Protein AF-A0A9D9VMY1-F1 (afdb_monomer_lite)

pLDDT: mean 91.92, std 9.52, range [44.12, 98.5]

Secondary structure (DSSP, 8-state):
---SS-SSB--TT-SS-B--HHHHHHHHHHHHHHHHHHHHHHHHH---HHHHHHHHHHHHHHHIIIII-GGG-HHHHHHTT-

Foldseek 3Di:
DDDPEDEACDDPVDPDGDDDPQLVVLLVVVLVVQCVVQVCCCVVVVDNPSVVVSVVLVVVLVCCVPPPHVCPRPSSVVSVVD

Sequence (82 aa):
MITLFPFGEKHKDYSVRVLNEREVRSSAGVLFVLAFISFMYAFLIGDFFLTKIFVTFFLLDFTIRLFINYRFSPSIVIGRFI

Radius of gyration: 15.6 Å; chains: 1; bounding box: 40×28×45 Å

Structure (mmCIF, N/CA/C/O backbone):
data_AF-A0A9D9VMY1-F1
#
_entry.id   AF-A0A9D9VMY1-F1
#
loop_
_atom_site.group_PDB
_atom_site.id
_atom_site.type_symbol
_atom_site.label_atom_id
_atom_site.label_alt_id
_atom_site.label_comp_id
_atom_site.label_asym_id
_atom_site.label_entity_id
_atom_site.label_seq_id
_atom_site.pdbx_PDB_ins_code
_atom_site.Cartn_x
_atom_site.Cartn_y
_atom_site.Cartn_z
_atom_site.occupancy
_atom_site.B_iso_or_equiv
_atom_site.auth_seq_id
_atom_site.auth_comp_id
_atom_site.auth_asym_id
_atom_site.auth_atom_id
_atom_site.pdbx_PDB_model_num
ATOM 1 N N . MET A 1 1 ? -11.678 -14.138 24.073 1.00 44.12 1 MET A N 1
ATOM 2 C CA . MET A 1 1 ? -10.394 -13.978 23.354 1.00 44.12 1 MET A CA 1
ATOM 3 C C . MET A 1 1 ? -10.093 -12.483 23.276 1.00 44.12 1 MET A C 1
ATOM 5 O O . MET A 1 1 ? -10.920 -11.756 22.741 1.00 44.12 1 MET A O 1
ATOM 9 N N . ILE A 1 2 ? -9.007 -11.996 23.886 1.00 49.38 2 ILE A N 1
ATOM 10 C CA . ILE A 1 2 ? -8.632 -10.572 23.818 1.00 49.38 2 ILE A CA 1
ATOM 11 C C . ILE A 1 2 ? -7.958 -10.337 22.463 1.00 49.38 2 ILE A C 1
ATOM 13 O O . ILE A 1 2 ? -6.864 -10.837 22.222 1.00 49.38 2 ILE A O 1
ATOM 17 N N . THR A 1 3 ? -8.614 -9.608 21.561 1.00 64.19 3 THR A N 1
ATOM 18 C CA . THR A 1 3 ? -7.986 -9.154 20.314 1.00 64.19 3 THR A CA 1
ATOM 19 C C . THR A 1 3 ? -7.167 -7.904 20.620 1.00 64.19 3 THR A C 1
ATOM 21 O O . THR A 1 3 ? -7.747 -6.828 20.764 1.00 64.19 3 THR A O 1
ATOM 24 N N . LEU A 1 4 ? -5.843 -8.041 20.737 1.00 67.06 4 LEU A N 1
ATOM 25 C CA . LEU A 1 4 ? -4.917 -6.915 20.942 1.00 67.06 4 LEU A CA 1
ATOM 26 C C . LEU A 1 4 ? -5.002 -5.881 19.806 1.00 67.06 4 LEU A C 1
ATOM 28 O O . LEU A 1 4 ? -4.882 -4.686 20.056 1.00 67.06 4 LEU A O 1
ATOM 32 N N . PHE A 1 5 ? -5.312 -6.332 18.586 1.00 72.62 5 PHE A N 1
ATOM 33 C CA . PHE A 1 5 ? -5.520 -5.471 17.429 1.00 72.62 5 PHE A CA 1
ATOM 34 C C . PHE A 1 5 ? -6.841 -5.783 16.717 1.00 72.62 5 PHE A C 1
ATOM 36 O O . PHE A 1 5 ? -6.943 -6.755 15.968 1.00 72.62 5 PHE A O 1
ATOM 43 N N . PRO A 1 6 ? -7.895 -4.992 16.961 1.00 79.00 6 PRO A N 1
ATOM 44 C CA . PRO A 1 6 ? -9.165 -5.173 16.281 1.00 79.00 6 PRO A CA 1
ATOM 45 C C . PRO A 1 6 ? -9.099 -4.708 14.816 1.00 79.00 6 PRO A C 1
ATOM 47 O O . PRO A 1 6 ? -8.689 -3.580 14.543 1.00 79.00 6 PRO A O 1
ATOM 50 N N . PHE A 1 7 ? -9.549 -5.553 13.880 1.00 83.50 7 PHE A N 1
ATOM 51 C CA . PHE A 1 7 ? -9.753 -5.154 12.484 1.00 83.50 7 PHE A CA 1
ATOM 52 C C . PHE A 1 7 ? -11.056 -4.350 12.354 1.00 83.50 7 PHE A C 1
ATOM 54 O O . PHE A 1 7 ? -12.112 -4.805 12.801 1.00 83.50 7 PHE A O 1
ATOM 61 N N . GLY A 1 8 ? -10.972 -3.154 11.769 1.00 86.38 8 GLY A N 1
ATOM 62 C CA . GLY A 1 8 ? -12.092 -2.219 11.639 1.00 86.38 8 GLY A CA 1
ATOM 63 C C . GLY A 1 8 ? -12.360 -1.337 12.865 1.00 86.38 8 GLY A C 1
ATOM 64 O O . GLY A 1 8 ? -11.878 -1.578 13.973 1.00 86.38 8 GLY A O 1
ATOM 65 N N . GLU A 1 9 ? -13.164 -0.302 12.654 1.00 87.81 9 GLU A N 1
ATOM 66 C CA . GLU A 1 9 ? -13.602 0.675 13.647 1.00 87.81 9 GLU A CA 1
ATOM 67 C C . GLU A 1 9 ? -15.024 0.395 14.131 1.00 87.81 9 GLU A C 1
ATOM 69 O O . GLU A 1 9 ? -15.883 -0.062 13.377 1.00 87.81 9 GLU A O 1
ATOM 74 N N . LYS A 1 10 ? -15.294 0.688 15.408 1.00 90.62 10 LYS A N 1
ATOM 75 C CA . LYS A 1 10 ? -16.671 0.700 15.910 1.00 90.62 10 LYS A CA 1
ATOM 76 C C . LYS A 1 10 ? -17.345 1.988 15.457 1.00 90.62 10 LYS A C 1
ATOM 78 O O . LYS A 1 10 ? -16.861 3.073 15.764 1.00 90.62 10 LYS A O 1
ATOM 83 N N . HIS A 1 11 ? -18.487 1.849 14.805 1.00 90.00 11 HIS A N 1
ATOM 84 C CA . HIS A 1 11 ? -19.338 2.959 14.413 1.00 90.00 11 HIS A CA 1
ATOM 85 C C . HIS A 1 11 ? -20.707 2.784 15.070 1.00 90.00 11 HIS A C 1
ATOM 87 O O . HIS A 1 11 ? -21.162 1.657 15.241 1.00 90.00 11 HIS A O 1
ATOM 93 N N . LYS A 1 12 ? -21.349 3.881 15.479 1.00 91.69 12 LYS A N 1
ATOM 94 C CA . LYS A 1 12 ? -22.591 3.829 16.274 1.00 91.69 12 LYS A CA 1
ATOM 95 C C . LYS A 1 12 ? -23.736 3.130 15.535 1.00 91.69 12 LYS A C 1
ATOM 97 O O . LYS A 1 12 ? -24.513 2.420 16.159 1.00 91.69 12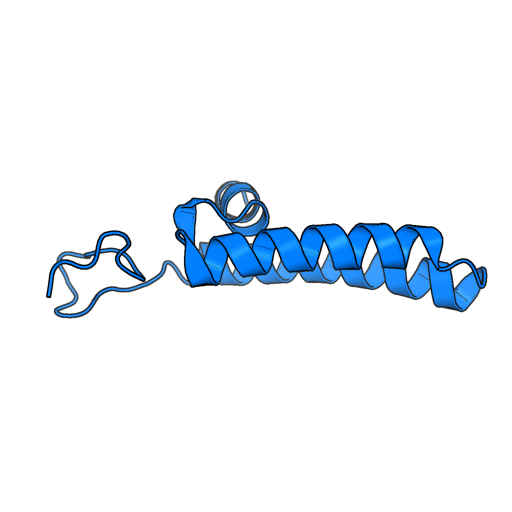 LYS A O 1
ATOM 102 N N . ASP A 1 13 ? -23.767 3.290 14.216 1.00 93.44 13 ASP A N 1
ATOM 103 C CA . ASP A 1 13 ? -24.841 2.776 13.357 1.00 93.44 13 ASP A CA 1
ATOM 104 C C . ASP A 1 13 ? -24.648 1.315 12.927 1.00 93.44 13 ASP A C 1
ATOM 106 O O . ASP A 1 13 ? -25.518 0.743 12.275 1.00 93.44 13 ASP A O 1
ATOM 110 N N . TYR A 1 14 ? -23.516 0.695 13.276 1.00 91.19 14 TYR A N 1
ATOM 111 C CA . TYR A 1 14 ? -23.187 -0.658 12.836 1.00 91.19 14 TYR A CA 1
ATOM 112 C C . TYR A 1 14 ? -22.880 -1.560 14.032 1.00 91.19 14 TYR A C 1
ATOM 114 O O . TYR A 1 14 ? -22.057 -1.250 14.891 1.00 91.19 14 TYR A O 1
ATOM 122 N N . SER A 1 15 ? -23.523 -2.728 14.065 1.00 92.50 15 SER A N 1
ATOM 123 C CA . SER A 1 15 ? -23.272 -3.766 15.076 1.00 92.50 15 SER A CA 1
ATOM 124 C C . SER A 1 15 ? -21.919 -4.462 14.888 1.00 92.50 15 SER A C 1
ATOM 126 O O . SER A 1 15 ? -21.398 -5.084 15.817 1.00 92.50 15 SER A O 1
ATOM 128 N N . VAL A 1 16 ? -21.333 -4.336 13.695 1.00 92.19 16 VAL A N 1
ATOM 129 C CA . VAL A 1 16 ? -20.030 -4.885 13.317 1.00 92.19 16 VAL A CA 1
ATOM 130 C C . VAL A 1 16 ? -18.994 -3.774 13.169 1.00 92.19 16 VAL A C 1
ATOM 132 O O . VAL A 1 16 ? -19.326 -2.602 12.992 1.00 92.19 16 VAL A O 1
ATOM 135 N N . ARG A 1 17 ? -17.713 -4.141 13.232 1.00 89.88 17 ARG A N 1
ATOM 136 C CA . ARG A 1 17 ? -16.631 -3.198 12.938 1.00 89.88 17 ARG A CA 1
ATOM 137 C C . ARG A 1 17 ? -16.574 -2.933 11.438 1.00 89.88 17 ARG A C 1
ATOM 139 O O . ARG A 1 17 ? -16.623 -3.872 10.649 1.00 89.88 17 ARG A O 1
ATOM 146 N N . VAL A 1 18 ? -16.442 -1.667 11.071 1.00 91.88 18 VAL A N 1
ATOM 147 C CA . VAL A 1 18 ? -16.467 -1.196 9.684 1.00 91.88 18 VAL A CA 1
ATOM 148 C C . VAL A 1 18 ? -15.193 -0.434 9.346 1.00 91.88 18 VAL A C 1
ATOM 150 O O . VAL A 1 18 ? -14.486 0.049 10.227 1.00 91.88 18 VAL A O 1
ATOM 153 N N . LEU A 1 19 ? -14.886 -0.342 8.057 1.00 90.94 19 LEU A N 1
ATOM 154 C CA . LEU A 1 19 ? -13.796 0.476 7.538 1.00 90.94 19 LEU A CA 1
ATOM 155 C C . LEU A 1 19 ? -14.383 1.665 6.788 1.00 90.94 19 LEU A C 1
ATOM 157 O O . LEU A 1 19 ? -15.426 1.541 6.146 1.00 90.94 19 LEU A O 1
ATOM 161 N N . ASN A 1 20 ? -13.692 2.800 6.828 1.00 91.69 20 ASN A N 1
ATOM 162 C CA . ASN A 1 20 ? -14.039 3.925 5.975 1.00 91.69 20 ASN A CA 1
ATOM 163 C C . ASN A 1 20 ? -13.663 3.599 4.523 1.00 91.69 20 ASN A C 1
ATOM 165 O O . ASN A 1 20 ? -12.483 3.532 4.173 1.00 91.69 20 ASN A O 1
ATOM 169 N N . GLU A 1 21 ? -14.667 3.403 3.671 1.00 93.00 21 GLU A N 1
ATOM 170 C CA . GLU A 1 21 ? -14.465 3.044 2.267 1.00 93.00 21 GLU A CA 1
ATOM 171 C C . GLU A 1 21 ? -13.660 4.105 1.501 1.00 93.00 21 GLU A C 1
ATOM 173 O O . GLU A 1 21 ? -12.830 3.749 0.665 1.00 93.00 21 GLU A O 1
ATOM 178 N N . ARG A 1 22 ? -13.844 5.399 1.807 1.00 93.38 22 ARG A N 1
ATOM 179 C CA . ARG A 1 22 ? -13.096 6.485 1.152 1.00 93.38 22 ARG A CA 1
ATOM 180 C C . ARG A 1 22 ? -11.599 6.352 1.408 1.00 93.38 22 ARG A C 1
ATOM 182 O O . ARG A 1 22 ? -10.819 6.411 0.463 1.00 93.38 22 ARG A O 1
ATOM 189 N N . GLU A 1 23 ? -11.208 6.132 2.662 1.00 93.88 23 GLU A N 1
ATOM 190 C CA . GLU A 1 23 ? -9.799 5.973 3.045 1.00 93.88 23 GLU A CA 1
ATOM 191 C C . GLU A 1 23 ? -9.178 4.753 2.361 1.00 93.88 23 GLU A C 1
ATOM 193 O O . GLU A 1 23 ? -8.082 4.828 1.805 1.00 93.88 23 GLU A O 1
ATOM 198 N N . VAL A 1 24 ? -9.906 3.633 2.355 1.00 93.50 24 VAL A N 1
ATOM 199 C CA . VAL A 1 24 ? -9.447 2.383 1.738 1.00 93.50 24 VAL A CA 1
ATOM 200 C C . VAL A 1 24 ? -9.300 2.533 0.223 1.00 93.50 24 VAL A C 1
ATOM 202 O O . VAL A 1 24 ? -8.287 2.113 -0.339 1.00 93.50 24 VAL A O 1
ATOM 205 N N . ARG A 1 25 ? -10.267 3.169 -0.446 1.00 95.50 25 ARG A N 1
ATOM 206 C CA . ARG A 1 25 ? -10.234 3.390 -1.898 1.00 95.50 25 ARG A CA 1
ATOM 207 C C . ARG A 1 25 ? -9.133 4.370 -2.298 1.00 95.50 25 ARG A C 1
ATOM 209 O O . ARG A 1 25 ? -8.415 4.116 -3.261 1.00 95.50 25 ARG A O 1
ATOM 216 N N . SER A 1 26 ? -8.977 5.455 -1.544 1.00 96.50 26 SER A N 1
ATOM 217 C CA . SER A 1 26 ? -7.925 6.451 -1.760 1.00 96.50 26 SER A CA 1
ATOM 218 C C . SER A 1 26 ? -6.531 5.827 -1.611 1.00 96.50 26 SER A C 1
ATOM 220 O O . SER A 1 26 ? -5.692 5.952 -2.502 1.00 96.50 26 SER A O 1
ATOM 222 N N . SER A 1 27 ? -6.324 5.027 -0.558 1.00 95.88 27 SER A N 1
ATOM 223 C CA . SER A 1 27 ? -5.105 4.230 -0.347 1.00 95.88 27 SER A CA 1
ATOM 224 C C . SER A 1 27 ? -4.780 3.321 -1.535 1.00 95.88 27 SER A C 1
ATOM 226 O O . SER A 1 27 ? -3.636 3.300 -1.996 1.00 95.88 27 SER A O 1
ATOM 228 N N . ALA A 1 28 ? -5.775 2.599 -2.059 1.00 95.19 28 ALA A N 1
ATOM 229 C CA . ALA A 1 28 ? -5.592 1.740 -3.226 1.00 95.19 28 ALA A CA 1
ATOM 230 C C . ALA A 1 28 ? -5.190 2.544 -4.474 1.00 95.19 28 ALA A C 1
ATOM 232 O O . ALA A 1 28 ? -4.301 2.121 -5.208 1.00 95.19 28 ALA A O 1
ATOM 233 N N . GLY A 1 29 ? -5.787 3.722 -4.680 1.00 96.19 29 GLY A N 1
ATOM 234 C CA . GLY A 1 29 ? -5.421 4.637 -5.763 1.00 96.19 29 GLY A CA 1
ATOM 235 C C . GLY A 1 29 ? -3.972 5.124 -5.672 1.00 96.19 29 GLY A C 1
ATOM 236 O O . GLY A 1 29 ? -3.244 5.069 -6.661 1.00 96.19 29 GLY A O 1
ATOM 237 N N . VAL A 1 30 ? -3.519 5.528 -4.480 1.00 95.50 30 VAL A N 1
ATOM 238 C CA . VAL A 1 30 ? -2.125 5.950 -4.244 1.00 95.50 30 VAL A CA 1
ATOM 239 C C . VAL A 1 30 ? -1.149 4.816 -4.560 1.00 95.50 30 VAL A C 1
ATOM 241 O O . VAL A 1 30 ? -0.185 5.012 -5.302 1.00 95.50 30 VAL A O 1
ATOM 244 N N . LEU A 1 31 ? -1.408 3.613 -4.038 1.00 97.00 31 LEU A N 1
ATOM 245 C CA . LEU A 1 31 ? -0.565 2.447 -4.307 1.00 97.00 31 LEU A CA 1
ATOM 246 C C . LEU A 1 31 ? -0.566 2.071 -5.791 1.00 97.00 31 LEU A C 1
ATOM 248 O O . LEU A 1 31 ? 0.486 1.722 -6.319 1.00 97.00 31 LEU A O 1
ATOM 252 N N . PHE A 1 32 ? -1.711 2.182 -6.467 1.00 97.31 32 PHE A N 1
ATOM 253 C CA . PHE A 1 32 ? -1.823 1.920 -7.899 1.00 97.31 32 PHE A CA 1
ATOM 254 C C . PHE A 1 32 ? -0.958 2.871 -8.728 1.00 97.31 32 PHE A C 1
ATOM 256 O O . PHE A 1 32 ? -0.229 2.409 -9.601 1.00 97.31 32 PHE A O 1
ATOM 263 N N . VAL A 1 33 ? -0.979 4.177 -8.442 1.00 97.25 33 VAL A N 1
ATOM 264 C CA . VAL A 1 33 ? -0.145 5.152 -9.167 1.00 97.25 33 VAL A CA 1
ATOM 265 C C . VAL A 1 33 ? 1.341 4.836 -8.991 1.00 97.25 33 VAL A C 1
ATOM 267 O O . VAL A 1 33 ? 2.079 4.788 -9.974 1.00 97.25 33 VAL A O 1
ATOM 270 N N . LEU A 1 34 ? 1.783 4.553 -7.761 1.00 97.06 34 LEU A N 1
ATOM 271 C CA . LEU A 1 34 ? 3.176 4.181 -7.489 1.00 97.06 34 LEU A CA 1
ATOM 272 C C . LEU A 1 34 ? 3.572 2.874 -8.192 1.00 97.06 34 LEU A C 1
ATOM 274 O O . LEU A 1 34 ? 4.649 2.796 -8.788 1.00 97.06 34 LEU A O 1
ATOM 278 N N . ALA A 1 35 ? 2.690 1.871 -8.168 1.00 97.81 35 ALA A N 1
ATOM 279 C CA . ALA A 1 35 ? 2.885 0.607 -8.870 1.00 97.81 35 ALA A CA 1
ATOM 280 C C . ALA A 1 35 ? 3.004 0.822 -10.381 1.00 97.81 35 ALA A C 1
ATOM 282 O O . ALA A 1 35 ? 3.896 0.266 -11.015 1.00 97.81 35 ALA A O 1
ATOM 283 N N . PHE A 1 36 ? 2.127 1.650 -10.952 1.00 98.50 36 PHE A N 1
ATOM 284 C CA . PHE A 1 36 ? 2.089 1.925 -12.380 1.00 98.50 36 PHE A CA 1
ATOM 285 C C . PHE A 1 36 ? 3.356 2.642 -12.850 1.00 98.50 36 PHE A C 1
ATOM 287 O O . PHE A 1 36 ? 3.957 2.220 -13.834 1.00 98.50 36 PHE A O 1
ATOM 294 N N . ILE A 1 37 ? 3.817 3.663 -12.117 1.00 98.25 37 ILE A N 1
ATOM 295 C CA . ILE A 1 37 ? 5.084 4.354 -12.412 1.00 98.25 37 ILE A CA 1
ATOM 296 C C . ILE A 1 37 ? 6.250 3.363 -12.366 1.00 98.25 37 ILE A C 1
ATOM 298 O O . ILE A 1 37 ? 7.064 3.311 -13.286 1.00 98.25 37 ILE A O 1
ATOM 302 N N . SER A 1 38 ? 6.312 2.552 -11.311 1.00 98.00 38 SER A N 1
ATOM 303 C CA . SER A 1 38 ? 7.358 1.549 -11.127 1.00 98.00 38 SER A CA 1
ATOM 304 C C . SER A 1 38 ? 7.368 0.495 -12.242 1.00 98.00 38 SER A C 1
ATOM 306 O O . SER A 1 38 ? 8.425 0.145 -12.766 1.00 98.00 38 SER A O 1
ATOM 308 N N . PHE A 1 39 ? 6.187 0.026 -12.647 1.00 98.12 39 PHE A N 1
ATOM 309 C CA . PHE A 1 39 ? 6.020 -0.921 -13.742 1.00 98.12 39 PHE A CA 1
ATOM 310 C C . PHE A 1 39 ? 6.421 -0.316 -15.090 1.00 98.12 39 PHE A C 1
ATOM 312 O O . PHE A 1 39 ? 7.171 -0.943 -15.831 1.00 98.12 39 PHE A O 1
ATOM 319 N N . MET A 1 40 ? 5.979 0.907 -15.397 1.00 98.44 40 MET A N 1
ATOM 320 C CA . MET A 1 40 ? 6.359 1.606 -16.628 1.00 98.44 40 MET A CA 1
ATOM 321 C C . MET A 1 40 ? 7.864 1.851 -16.702 1.00 98.44 40 MET A C 1
ATOM 323 O O . MET A 1 40 ? 8.452 1.674 -17.764 1.00 98.44 40 MET A O 1
ATOM 327 N N . TYR A 1 41 ? 8.499 2.196 -15.580 1.00 98.00 41 TYR A N 1
ATOM 328 C CA . TYR A 1 41 ? 9.949 2.347 -15.511 1.00 98.00 41 TYR A CA 1
ATOM 329 C C . TYR A 1 41 ? 10.663 1.042 -15.881 1.00 98.00 41 TYR A C 1
ATOM 331 O O . TYR A 1 41 ? 11.486 1.029 -16.793 1.00 98.00 41 TYR A O 1
ATOM 339 N N . ALA A 1 42 ? 10.282 -0.075 -15.257 1.00 98.12 42 ALA A N 1
ATOM 340 C CA . ALA A 1 42 ? 10.858 -1.376 -15.579 1.00 98.12 42 ALA A CA 1
ATOM 341 C C . ALA A 1 42 ? 10.557 -1.820 -17.018 1.00 98.12 42 ALA A C 1
ATOM 343 O O . ALA A 1 42 ? 11.428 -2.367 -17.684 1.00 98.12 42 ALA A O 1
ATOM 344 N N . PHE A 1 43 ? 9.348 -1.563 -17.520 1.00 98.00 43 PHE A N 1
ATOM 345 C CA . PHE A 1 43 ? 8.937 -1.966 -18.863 1.00 98.00 43 PHE A CA 1
ATOM 346 C C . PHE A 1 43 ? 9.663 -1.186 -19.965 1.00 98.00 43 PHE A C 1
ATOM 348 O O . PHE A 1 43 ? 10.097 -1.776 -20.950 1.00 98.00 43 PHE A O 1
ATOM 355 N N . LEU A 1 44 ? 9.799 0.133 -19.809 1.00 98.06 44 LEU A N 1
ATOM 356 C CA . LEU A 1 44 ? 10.372 1.003 -20.838 1.00 98.06 44 LEU A CA 1
ATOM 357 C C . LEU A 1 44 ? 11.902 1.060 -20.781 1.00 98.06 44 LEU A C 1
ATOM 359 O O . LEU A 1 44 ? 12.544 1.134 -21.825 1.00 98.06 44 LEU A O 1
ATOM 363 N N . ILE A 1 45 ? 12.486 1.053 -19.579 1.00 97.88 45 ILE A N 1
ATOM 364 C CA . ILE A 1 45 ? 13.937 1.219 -19.374 1.00 97.88 45 ILE A CA 1
ATOM 365 C C . ILE A 1 45 ? 14.628 -0.131 -19.142 1.00 97.88 45 ILE A C 1
ATOM 367 O O . ILE A 1 45 ? 15.830 -0.255 -19.367 1.00 97.88 45 ILE A O 1
ATOM 371 N N . GLY A 1 46 ? 13.890 -1.160 -18.715 1.00 97.38 46 GLY A N 1
ATOM 372 C CA . GLY A 1 46 ? 14.453 -2.467 -18.368 1.00 97.38 46 GLY A CA 1
ATOM 373 C C . GLY A 1 46 ? 15.085 -2.524 -16.973 1.00 97.38 46 GLY A C 1
ATOM 374 O O . GLY A 1 46 ? 15.668 -3.547 -16.614 1.00 97.38 46 GLY A O 1
ATOM 375 N N . ASP A 1 47 ? 14.980 -1.455 -16.176 1.00 96.69 47 ASP A N 1
ATOM 376 C CA . ASP A 1 47 ? 15.522 -1.400 -14.817 1.00 96.69 47 ASP A CA 1
ATOM 377 C C . ASP A 1 47 ? 14.435 -1.653 -13.759 1.00 96.69 47 ASP A C 1
ATOM 379 O O . ASP A 1 47 ? 13.454 -0.924 -13.626 1.00 96.69 47 ASP A O 1
ATOM 383 N N . PHE A 1 48 ? 14.642 -2.692 -12.953 1.00 97.12 48 PHE A N 1
ATOM 3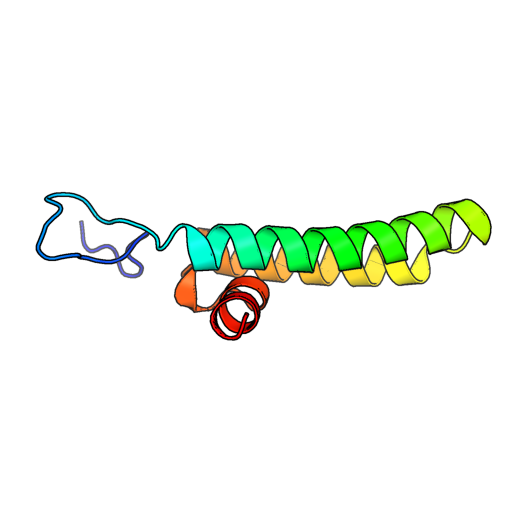84 C CA . PHE A 1 48 ? 13.727 -3.129 -11.900 1.00 97.12 48 PHE A CA 1
ATOM 385 C C . PHE A 1 48 ? 14.023 -2.509 -10.531 1.00 97.12 48 PHE A C 1
ATOM 387 O O . PHE A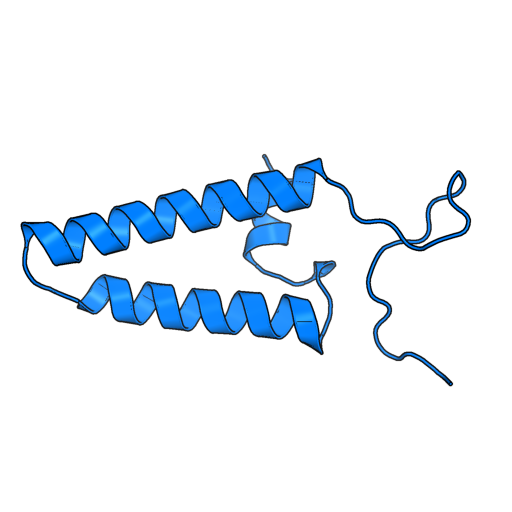 1 48 ? 13.394 -2.890 -9.541 1.00 97.12 48 PHE A O 1
ATOM 394 N N . PHE A 1 49 ? 14.981 -1.586 -10.424 1.00 97.25 49 PHE A N 1
ATOM 395 C CA . PHE A 1 49 ? 15.330 -0.943 -9.160 1.00 97.25 49 PHE A CA 1
ATOM 396 C C . PHE A 1 49 ? 14.108 -0.307 -8.477 1.00 97.25 49 PHE A C 1
ATOM 398 O O . PHE A 1 49 ? 13.822 -0.614 -7.316 1.00 97.25 49 PHE A O 1
ATOM 405 N N . LEU A 1 50 ? 13.312 0.479 -9.215 1.00 96.69 50 LEU A N 1
ATOM 406 C CA . LEU A 1 50 ? 12.076 1.068 -8.683 1.00 96.69 50 LEU A CA 1
ATOM 407 C C . LEU A 1 50 ? 11.023 0.013 -8.320 1.00 96.69 50 LEU A C 1
ATOM 409 O O . LEU A 1 50 ? 10.256 0.209 -7.376 1.00 96.69 50 LEU A O 1
ATOM 413 N N . THR A 1 51 ? 10.979 -1.118 -9.027 1.00 97.81 51 THR A N 1
ATOM 414 C CA . THR A 1 51 ? 10.070 -2.232 -8.710 1.00 97.81 51 THR A CA 1
ATOM 415 C C . THR A 1 51 ? 10.442 -2.899 -7.400 1.00 97.81 51 THR A C 1
ATOM 417 O O . THR A 1 51 ? 9.563 -3.143 -6.578 1.00 97.81 51 THR A O 1
ATOM 420 N N . LYS A 1 52 ? 11.735 -3.115 -7.138 1.00 97.81 52 LYS A N 1
ATOM 421 C CA . LYS A 1 52 ? 12.204 -3.670 -5.858 1.00 97.81 52 LYS A CA 1
ATOM 422 C C . LYS A 1 52 ? 11.836 -2.763 -4.685 1.00 97.81 52 LYS A C 1
ATOM 424 O O . LYS A 1 52 ? 11.351 -3.255 -3.665 1.00 97.81 52 LYS A O 1
ATOM 429 N N . ILE A 1 53 ? 12.021 -1.450 -4.843 1.00 97.88 53 ILE A N 1
ATOM 430 C CA . ILE A 1 53 ? 11.640 -0.465 -3.821 1.00 97.88 53 ILE A CA 1
ATOM 431 C C . ILE A 1 53 ? 10.131 -0.509 -3.583 1.00 97.88 53 ILE A C 1
ATOM 433 O O . ILE A 1 53 ? 9.698 -0.660 -2.440 1.00 97.88 53 ILE A O 1
ATOM 437 N N . PHE A 1 54 ? 9.334 -0.429 -4.654 1.00 97.94 54 PHE A N 1
ATOM 438 C CA . PHE A 1 54 ? 7.878 -0.440 -4.552 1.00 97.94 54 PHE A CA 1
ATOM 439 C C . PHE A 1 54 ? 7.363 -1.713 -3.877 1.00 97.94 54 PHE A C 1
ATOM 441 O O . PHE A 1 54 ? 6.594 -1.616 -2.928 1.00 97.94 54 PHE A O 1
ATOM 448 N N . VAL A 1 55 ? 7.810 -2.895 -4.311 1.00 97.62 55 VAL A N 1
ATOM 449 C CA . VAL A 1 55 ? 7.364 -4.175 -3.739 1.00 97.62 55 VAL A CA 1
ATOM 450 C C . VAL A 1 55 ? 7.743 -4.281 -2.263 1.00 97.62 55 VAL A C 1
ATOM 452 O O . VAL A 1 55 ? 6.921 -4.714 -1.462 1.00 97.62 55 VAL A O 1
ATOM 455 N N . THR A 1 56 ? 8.944 -3.837 -1.879 1.00 97.88 56 THR A N 1
ATOM 456 C CA . THR A 1 56 ? 9.367 -3.824 -0.468 1.00 97.88 56 THR A CA 1
ATOM 457 C C . THR A 1 56 ? 8.459 -2.923 0.369 1.00 97.88 56 THR A C 1
ATOM 459 O O . THR A 1 56 ? 7.950 -3.347 1.405 1.00 97.88 56 THR A O 1
ATOM 462 N N . PHE A 1 57 ? 8.198 -1.698 -0.096 1.00 97.38 57 PHE A N 1
ATOM 463 C CA . PHE A 1 57 ? 7.291 -0.772 0.580 1.00 97.38 57 PHE A CA 1
ATOM 464 C C . PHE A 1 57 ? 5.855 -1.310 0.643 1.00 97.38 57 PHE A C 1
ATOM 466 O O . PHE A 1 57 ? 5.230 -1.273 1.700 1.00 97.38 57 PHE A O 1
ATOM 473 N N . PHE A 1 58 ? 5.343 -1.848 -0.464 1.00 97.50 58 PHE A N 1
ATOM 474 C CA . PHE A 1 58 ? 4.009 -2.433 -0.553 1.00 97.50 58 PHE A CA 1
ATOM 475 C C . PHE A 1 58 ? 3.845 -3.605 0.416 1.00 97.50 58 PHE A C 1
ATOM 477 O O . PHE A 1 58 ? 2.845 -3.679 1.124 1.00 97.50 58 PHE A O 1
ATOM 484 N N . LEU A 1 59 ? 4.838 -4.495 0.496 1.00 97.38 59 LEU A N 1
ATOM 485 C CA . LEU A 1 59 ? 4.817 -5.624 1.421 1.00 97.38 59 LEU A CA 1
ATOM 486 C C . LEU A 1 59 ? 4.807 -5.146 2.878 1.00 97.38 59 LEU A C 1
ATOM 488 O O . LEU A 1 59 ? 4.049 -5.679 3.688 1.00 97.38 59 LEU A O 1
ATOM 492 N N . LEU A 1 60 ? 5.610 -4.131 3.214 1.00 96.62 60 LEU A N 1
ATOM 493 C CA . LEU A 1 60 ? 5.609 -3.524 4.546 1.00 96.62 60 LEU A CA 1
ATOM 494 C C . LEU A 1 60 ? 4.248 -2.901 4.875 1.00 96.62 60 LEU A C 1
ATOM 496 O O . LEU A 1 60 ? 3.675 -3.197 5.923 1.00 96.62 60 LEU A O 1
ATOM 500 N N . ASP A 1 61 ? 3.697 -2.095 3.967 1.00 96.50 61 ASP A N 1
ATOM 501 C CA . ASP A 1 61 ? 2.381 -1.475 4.119 1.00 96.50 61 ASP A CA 1
ATOM 50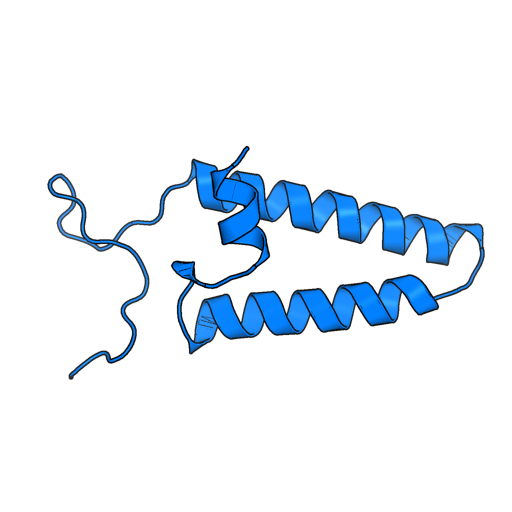2 C C . ASP A 1 61 ? 1.274 -2.525 4.314 1.00 96.50 61 ASP A C 1
ATOM 504 O O . ASP A 1 61 ? 0.465 -2.415 5.240 1.00 96.50 61 ASP A O 1
ATOM 508 N N . PHE A 1 62 ? 1.281 -3.582 3.502 1.00 94.81 62 PHE A N 1
ATOM 509 C CA . PHE A 1 62 ? 0.324 -4.682 3.578 1.00 94.81 62 PHE A CA 1
ATOM 510 C C . PHE A 1 62 ? 0.468 -5.493 4.873 1.00 94.81 62 PHE A C 1
ATOM 512 O O . PHE A 1 62 ? -0.532 -5.825 5.511 1.00 94.81 62 PHE A O 1
ATOM 519 N N . THR A 1 63 ? 1.702 -5.751 5.312 1.00 95.31 63 THR A N 1
ATOM 520 C CA . THR A 1 63 ? 1.999 -6.455 6.569 1.00 95.31 63 THR A CA 1
ATOM 521 C C . THR A 1 63 ? 1.468 -5.672 7.767 1.00 95.31 63 THR A C 1
ATOM 523 O O . THR A 1 63 ? 0.760 -6.230 8.605 1.00 95.31 63 THR A O 1
ATOM 526 N N . ILE A 1 64 ? 1.737 -4.364 7.829 1.00 93.62 64 ILE A N 1
ATOM 527 C CA . ILE A 1 64 ? 1.211 -3.494 8.891 1.00 93.62 64 ILE A CA 1
ATOM 528 C C . ILE A 1 64 ? -0.320 -3.513 8.874 1.00 93.62 64 ILE A C 1
ATOM 530 O O . ILE A 1 64 ? -0.950 -3.6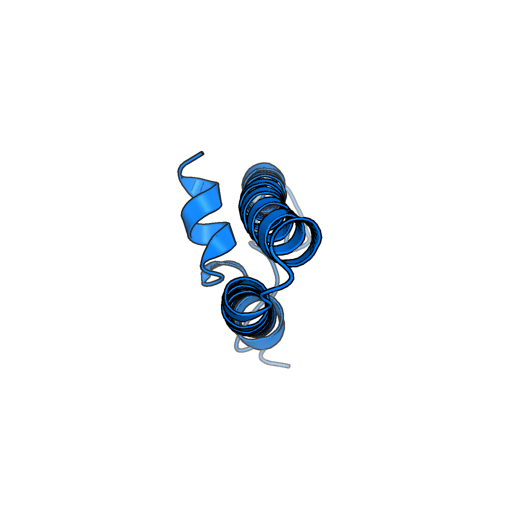33 9.927 1.00 93.62 64 ILE A O 1
ATOM 534 N N . ARG A 1 65 ? -0.924 -3.444 7.684 1.00 91.38 65 ARG A N 1
ATOM 535 C CA . ARG A 1 65 ? -2.379 -3.416 7.512 1.00 91.38 65 ARG A CA 1
ATOM 536 C C . ARG A 1 65 ? -3.067 -4.685 8.019 1.00 91.38 65 ARG A C 1
ATOM 538 O O . ARG A 1 65 ? -4.118 -4.575 8.647 1.00 91.38 65 ARG A O 1
ATOM 545 N N . LEU A 1 66 ? -2.497 -5.858 7.732 1.00 89.00 66 LEU A N 1
ATOM 546 C CA . LEU A 1 66 ? -3.085 -7.150 8.092 1.00 89.00 66 LEU A CA 1
ATOM 547 C C . LEU A 1 66 ? -2.780 -7.583 9.527 1.00 89.00 66 LEU A C 1
ATOM 549 O O . LEU A 1 66 ? -3.683 -8.043 10.221 1.00 89.00 66 LEU A O 1
ATOM 553 N N . PHE A 1 67 ? -1.523 -7.466 9.962 1.00 89.06 67 PHE A N 1
ATOM 554 C CA . PHE A 1 67 ? -1.070 -8.077 11.216 1.00 89.06 67 PHE A CA 1
ATOM 555 C C . PHE A 1 67 ? -1.044 -7.110 12.399 1.00 89.06 67 PHE A C 1
ATOM 557 O O . PHE A 1 67 ? -1.145 -7.556 13.540 1.00 89.06 67 PHE A O 1
ATOM 564 N N . ILE A 1 68 ? -0.909 -5.804 12.147 1.00 88.81 68 ILE A N 1
ATOM 565 C CA . ILE A 1 68 ? -0.842 -4.787 13.204 1.00 88.81 68 ILE A CA 1
ATOM 566 C C . ILE A 1 68 ? -2.160 -4.027 13.265 1.00 88.81 68 ILE A C 1
ATOM 568 O O . ILE A 1 68 ? -2.973 -4.265 14.143 1.00 88.81 68 ILE A O 1
ATOM 572 N N . ASN A 1 69 ? -2.405 -3.092 12.353 1.00 89.00 69 ASN A N 1
ATOM 573 C CA . ASN A 1 69 ? -3.686 -2.405 12.253 1.00 89.00 69 ASN A CA 1
ATOM 574 C C . ASN A 1 69 ? -3.752 -1.622 10.943 1.00 89.00 69 ASN A C 1
ATOM 576 O O . ASN A 1 69 ? -2.811 -0.906 10.595 1.00 89.00 69 ASN A O 1
ATOM 580 N N . TYR A 1 70 ? -4.904 -1.648 10.273 1.00 89.50 70 TYR A N 1
ATOM 581 C CA . TYR A 1 70 ? -5.104 -0.872 9.050 1.00 89.50 70 TYR A CA 1
ATOM 582 C C . TYR A 1 70 ? -4.915 0.641 9.251 1.00 89.50 70 TYR A C 1
ATOM 584 O O . TYR A 1 70 ? -4.481 1.319 8.325 1.00 89.50 70 TYR A O 1
ATOM 592 N N . ARG A 1 71 ? -5.180 1.179 10.452 1.00 88.81 71 ARG A N 1
ATOM 593 C CA . ARG A 1 71 ? -5.017 2.612 10.753 1.00 88.81 71 ARG A CA 1
ATOM 594 C C . ARG A 1 71 ? -3.567 3.096 10.663 1.00 88.81 71 ARG A C 1
ATOM 596 O O . ARG A 1 71 ? -3.364 4.299 10.526 1.00 88.81 71 ARG A O 1
ATOM 603 N N . PHE A 1 72 ? -2.596 2.187 10.775 1.00 91.31 72 PHE A N 1
ATOM 604 C CA . PHE A 1 72 ? -1.163 2.490 10.708 1.00 91.31 72 PHE A CA 1
ATOM 605 C C . PHE A 1 72 ? -0.544 2.189 9.342 1.00 91.31 72 PHE A C 1
ATOM 607 O O . PHE A 1 72 ? 0.637 2.460 9.148 1.00 91.31 72 PHE A O 1
ATOM 614 N N . SER A 1 73 ? -1.310 1.636 8.396 1.00 94.00 73 SER A N 1
ATOM 615 C CA . SER A 1 73 ? -0.838 1.420 7.027 1.00 94.00 73 SER A CA 1
ATOM 616 C C . SER A 1 73 ? -0.451 2.770 6.406 1.00 94.00 73 SER A C 1
ATOM 618 O O . SER A 1 73 ? -1.313 3.652 6.318 1.00 94.00 73 SER A O 1
ATOM 620 N N . PRO A 1 74 ? 0.812 2.956 5.977 1.00 93.75 74 PRO A N 1
ATOM 621 C CA . PRO A 1 74 ? 1.279 4.207 5.382 1.00 93.75 74 PRO A CA 1
ATOM 622 C C . PRO A 1 74 ? 0.368 4.737 4.270 1.00 93.75 74 PRO A C 1
ATOM 624 O O . PRO A 1 74 ? 0.047 5.923 4.232 1.00 93.75 74 PRO A O 1
ATOM 627 N N . SER A 1 75 ? -0.115 3.859 3.394 1.00 95.19 75 SER A N 1
ATOM 628 C CA . SER A 1 75 ? -1.002 4.245 2.297 1.00 95.19 75 SER A CA 1
ATOM 629 C C . SER A 1 75 ? -2.410 4.645 2.759 1.00 95.19 75 SER A C 1
ATOM 631 O O . SER A 1 75 ? -3.005 5.522 2.140 1.00 95.19 75 SER A O 1
ATOM 633 N N . ILE A 1 76 ? -2.949 4.064 3.841 1.00 94.50 76 ILE A N 1
ATOM 634 C CA . ILE A 1 76 ? -4.210 4.520 4.464 1.00 94.50 76 ILE A CA 1
ATOM 635 C C . ILE A 1 76 ? -4.019 5.889 5.111 1.00 94.50 76 ILE A C 1
ATOM 637 O O . ILE A 1 76 ? -4.872 6.759 4.957 1.00 94.50 76 ILE A O 1
ATOM 641 N N . VAL A 1 77 ? -2.893 6.10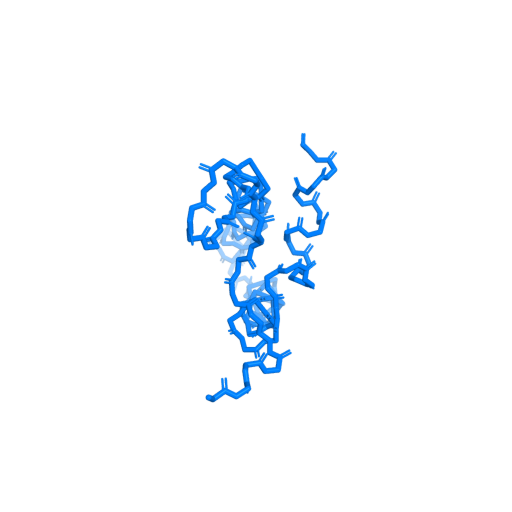3 5.798 1.00 94.12 77 VAL A N 1
ATOM 642 C CA . VAL A 1 77 ? -2.572 7.400 6.407 1.00 94.12 77 VAL A CA 1
ATOM 643 C C . VAL A 1 77 ? -2.522 8.494 5.345 1.00 94.12 77 VAL A C 1
ATOM 645 O O . VAL A 1 77 ? -3.140 9.534 5.535 1.00 94.12 77 VAL A O 1
ATOM 648 N N . ILE A 1 78 ? -1.864 8.247 4.211 1.00 93.38 78 ILE A N 1
ATOM 649 C CA . ILE A 1 78 ? -1.853 9.186 3.079 1.00 93.38 78 ILE A CA 1
ATOM 650 C C . ILE A 1 78 ? -3.264 9.349 2.503 1.00 93.38 78 ILE A C 1
ATOM 652 O O . ILE A 1 78 ? -3.716 10.471 2.286 1.00 93.38 78 ILE A O 1
ATOM 656 N N . GLY A 1 79 ? -3.986 8.242 2.313 1.00 91.94 79 GLY A N 1
ATOM 657 C CA . GLY A 1 79 ? -5.334 8.238 1.750 1.00 91.94 79 GLY A CA 1
ATOM 658 C C . GLY A 1 79 ? -6.370 9.021 2.564 1.00 91.94 79 GLY A C 1
ATOM 659 O O . GLY A 1 79 ? -7.384 9.420 2.005 1.00 91.94 79 GLY A O 1
ATOM 660 N N . ARG A 1 80 ? -6.120 9.288 3.854 1.00 92.00 80 ARG A N 1
ATOM 661 C CA . ARG A 1 80 ? -6.968 10.147 4.704 1.00 92.00 80 ARG A CA 1
ATOM 662 C C . ARG A 1 80 ? -6.910 11.627 4.349 1.00 92.00 80 ARG A C 1
ATOM 664 O O . ARG A 1 80 ? -7.846 12.354 4.669 1.00 92.00 80 ARG A O 1
ATOM 671 N N . PHE A 1 81 ? -5.814 12.074 3.743 1.00 90.56 81 PHE A N 1
ATOM 672 C CA . PHE A 1 81 ? -5.614 13.477 3.377 1.00 90.56 81 PHE A CA 1
ATOM 673 C C . PHE A 1 81 ? -6.116 13.806 1.964 1.00 90.56 81 PHE A C 1
ATOM 675 O O . PHE A 1 81 ? -6.020 14.958 1.547 1.00 90.56 81 PHE A O 1
ATOM 682 N N . ILE A 1 82 ? -6.649 12.813 1.243 1.00 83.62 82 ILE A N 1
ATOM 683 C CA . ILE A 1 82 ? -7.176 12.920 -0.126 1.00 83.62 82 ILE A CA 1
ATOM 684 C C . ILE A 1 82 ? -8.692 12.698 -0.093 1.00 83.62 82 ILE A C 1
ATOM 686 O O . ILE A 1 82 ? -9.443 13.562 -0.589 1.00 83.62 82 ILE A O 1
#